Protein AF-A0A392U4N4-F1 (afdb_monomer_lite)

pLDDT: mean 94.28, std 6.68, range [59.5, 98.69]

Organism: NCBI:txid97028

Structure (mmCIF, N/CA/C/O backbone):
data_AF-A0A392U4N4-F1
#
_entry.id   AF-A0A392U4N4-F1
#
loop_
_atom_site.group_PDB
_atom_site.id
_atom_site.type_symbol
_atom_site.label_atom_id
_atom_site.label_alt_id
_atom_site.label_comp_id
_atom_site.label_asym_id
_atom_site.label_entity_id
_atom_site.label_seq_id
_atom_site.pdbx_PDB_ins_code
_atom_site.Cartn_x
_atom_site.Cartn_y
_atom_site.Cartn_z
_atom_site.occupancy
_atom_site.B_iso_or_equiv
_atom_site.auth_seq_id
_atom_site.auth_comp_id
_atom_site.auth_asym_id
_atom_site.auth_atom_id
_atom_site.pdbx_PDB_model_num
ATOM 1 N N . ALA A 1 1 ? 6.766 -6.722 -0.235 1.00 59.50 1 ALA A N 1
ATOM 2 C CA . ALA A 1 1 ? 7.399 -5.409 0.034 1.00 59.50 1 ALA A CA 1
ATOM 3 C C . ALA A 1 1 ? 8.673 -5.130 -0.787 1.00 59.50 1 ALA A C 1
ATOM 5 O O . ALA A 1 1 ? 8.934 -3.972 -1.076 1.00 59.50 1 ALA A O 1
ATOM 6 N N . ALA A 1 2 ? 9.468 -6.132 -1.198 1.00 66.06 2 ALA A N 1
ATOM 7 C CA . ALA A 1 2 ? 10.733 -5.886 -1.916 1.00 66.06 2 ALA A CA 1
ATOM 8 C C . ALA A 1 2 ? 10.576 -5.129 -3.256 1.00 66.06 2 ALA A C 1
ATOM 10 O O . ALA A 1 2 ? 11.429 -4.317 -3.604 1.00 66.06 2 ALA A O 1
ATOM 11 N N . LEU A 1 3 ? 9.465 -5.350 -3.973 1.00 80.75 3 LEU A N 1
ATOM 12 C CA . LEU A 1 3 ? 9.202 -4.717 -5.269 1.00 80.75 3 LEU A CA 1
ATOM 13 C C . LEU A 1 3 ? 9.032 -3.195 -5.151 1.00 80.75 3 LEU A C 1
ATOM 15 O O . LEU A 1 3 ? 9.759 -2.455 -5.808 1.00 80.75 3 LEU A O 1
ATOM 19 N N . ILE A 1 4 ? 8.133 -2.736 -4.267 1.00 88.31 4 ILE A N 1
ATOM 20 C CA . ILE A 1 4 ? 7.874 -1.303 -4.065 1.00 88.31 4 ILE A CA 1
ATOM 21 C C . ILE A 1 4 ? 9.110 -0.595 -3.504 1.00 88.31 4 ILE A C 1
ATOM 23 O O . ILE A 1 4 ? 9.460 0.482 -3.961 1.00 88.31 4 ILE A O 1
ATOM 27 N N . LYS A 1 5 ? 9.859 -1.250 -2.608 1.00 89.19 5 LYS A N 1
ATOM 28 C CA . LYS A 1 5 ? 11.078 -0.676 -2.026 1.00 89.19 5 LYS A CA 1
ATOM 29 C C . LYS A 1 5 ? 12.142 -0.354 -3.080 1.00 89.19 5 LYS A C 1
ATOM 31 O O . LYS A 1 5 ? 12.882 0.609 -2.927 1.00 89.19 5 LYS A O 1
ATOM 36 N N . SER A 1 6 ? 12.213 -1.137 -4.158 1.00 87.12 6 SER A N 1
ATOM 37 C CA . SER A 1 6 ? 13.171 -0.896 -5.242 1.00 87.12 6 SER A CA 1
ATOM 38 C C . SER A 1 6 ? 12.829 0.322 -6.112 1.00 87.12 6 SER A C 1
ATOM 40 O O . SER A 1 6 ? 13.714 0.847 -6.787 1.00 87.12 6 SER A O 1
ATOM 42 N N . THR A 1 7 ? 11.582 0.819 -6.099 1.00 91.44 7 THR A N 1
ATOM 43 C CA . THR A 1 7 ? 11.157 1.898 -7.010 1.00 91.44 7 THR A CA 1
ATOM 44 C C . THR A 1 7 ? 11.822 3.237 -6.699 1.00 91.44 7 THR A C 1
ATOM 46 O O . THR A 1 7 ? 12.018 4.033 -7.618 1.00 91.44 7 THR A O 1
ATOM 49 N N . SER A 1 8 ? 12.224 3.472 -5.447 1.00 91.00 8 SER A N 1
ATOM 50 C CA . SER A 1 8 ? 12.899 4.707 -5.028 1.00 91.00 8 SER A CA 1
ATOM 51 C C . SER A 1 8 ? 14.327 4.825 -5.569 1.00 91.00 8 SER A C 1
ATOM 53 O O . SER A 1 8 ? 14.786 5.927 -5.845 1.00 91.00 8 SER A O 1
ATOM 55 N N . SER A 1 9 ? 15.025 3.703 -5.778 1.00 90.06 9 SER A N 1
ATOM 56 C CA . SER A 1 9 ? 16.455 3.695 -6.139 1.00 90.06 9 SER A CA 1
ATOM 57 C C . SER A 1 9 ? 16.738 3.383 -7.613 1.00 90.06 9 SER A C 1
ATOM 59 O O . SER A 1 9 ? 17.859 3.582 -8.082 1.00 90.06 9 SER A O 1
ATOM 61 N N . ILE A 1 10 ? 15.757 2.876 -8.367 1.00 93.06 10 ILE A N 1
ATOM 62 C CA . ILE A 1 10 ? 15.939 2.550 -9.791 1.00 93.06 10 ILE A CA 1
ATOM 63 C C . ILE A 1 10 ? 15.613 3.743 -10.699 1.00 93.06 10 ILE A C 1
ATOM 65 O O . ILE A 1 10 ? 14.760 4.572 -10.401 1.00 93.06 10 ILE A O 1
ATOM 69 N N . ARG A 1 11 ? 16.262 3.816 -11.866 1.00 94.88 11 ARG A N 1
ATOM 70 C CA . ARG A 1 11 ? 16.034 4.890 -12.853 1.00 94.88 11 ARG A CA 1
ATOM 71 C C . ARG A 1 11 ? 14.602 4.870 -13.405 1.00 94.88 11 ARG A C 1
ATOM 73 O O . ARG A 1 11 ? 13.999 3.805 -13.523 1.00 94.88 11 ARG A O 1
ATOM 80 N N . ALA A 1 12 ? 14.110 6.016 -13.883 1.00 93.56 12 ALA A N 1
ATOM 81 C CA . ALA A 1 12 ? 12.760 6.163 -14.448 1.00 93.56 12 ALA A CA 1
ATOM 82 C C . ALA A 1 12 ? 12.401 5.094 -15.502 1.00 93.56 12 ALA A C 1
ATOM 84 O O . ALA A 1 12 ? 11.368 4.445 -15.391 1.00 93.56 12 ALA A O 1
ATOM 85 N N . ARG A 1 13 ? 13.294 4.805 -16.464 1.00 95.56 13 ARG A N 1
ATOM 86 C CA . ARG A 1 13 ? 13.070 3.746 -17.471 1.00 95.56 13 ARG A CA 1
ATOM 87 C C . ARG A 1 13 ? 12.892 2.356 -16.844 1.00 95.56 13 ARG A C 1
ATOM 89 O O . ARG A 1 13 ? 12.118 1.549 -17.350 1.00 95.56 13 ARG A O 1
ATOM 96 N N . ALA A 1 14 ? 13.621 2.059 -15.768 1.00 94.69 14 ALA A N 1
ATOM 97 C CA . ALA A 1 14 ? 13.483 0.798 -15.048 1.00 94.69 14 ALA A CA 1
ATOM 98 C C . ALA A 1 14 ? 12.163 0.747 -14.260 1.00 94.69 14 ALA A C 1
ATOM 100 O O . ALA A 1 14 ? 11.503 -0.288 -14.292 1.00 94.69 14 ALA A O 1
ATOM 101 N N . ARG A 1 15 ? 11.729 1.866 -13.653 1.00 94.81 15 ARG A N 1
ATOM 102 C CA . ARG A 1 15 ? 10.388 1.990 -13.054 1.00 94.81 15 ARG A CA 1
ATOM 103 C C . ARG A 1 15 ? 9.280 1.738 -14.075 1.00 94.81 15 ARG A C 1
ATOM 105 O O . ARG A 1 15 ? 8.410 0.926 -13.802 1.00 94.81 15 ARG A O 1
ATOM 112 N N . SER A 1 16 ? 9.336 2.344 -15.263 1.00 95.19 16 SER A N 1
ATOM 113 C CA . SER A 1 16 ? 8.330 2.111 -16.314 1.00 95.19 16 SER A CA 1
ATOM 114 C C . SER A 1 16 ? 8.309 0.654 -16.785 1.00 95.19 16 SER A C 1
ATOM 116 O O . SER A 1 16 ? 7.245 0.070 -16.949 1.00 95.19 16 SER A O 1
ATOM 118 N N . LYS A 1 17 ? 9.479 0.017 -16.943 1.00 95.44 17 LYS A N 1
ATOM 119 C CA . LYS A 1 17 ? 9.551 -1.421 -17.258 1.00 95.44 17 LYS A CA 1
ATOM 120 C C . LYS A 1 17 ? 8.952 -2.296 -16.158 1.00 95.44 17 LYS A C 1
ATOM 122 O O . LYS A 1 17 ? 8.414 -3.352 -16.466 1.00 95.44 17 LYS A O 1
ATOM 127 N N . LEU A 1 18 ? 9.101 -1.897 -14.897 1.00 93.69 18 LEU A N 1
ATOM 128 C CA . LEU A 1 18 ? 8.497 -2.586 -13.764 1.00 93.69 18 LEU A CA 1
ATOM 129 C C . LEU A 1 18 ? 6.975 -2.388 -13.739 1.00 93.69 18 LEU A C 1
ATOM 131 O O . LEU A 1 18 ? 6.252 -3.365 -13.585 1.00 93.69 18 LEU A O 1
ATOM 135 N N . ALA A 1 19 ? 6.508 -1.156 -13.941 1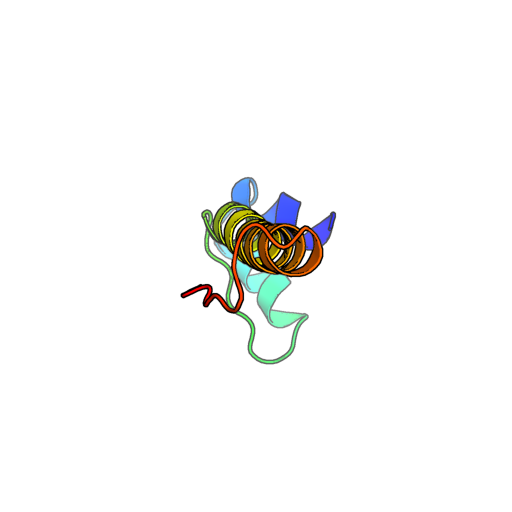.00 94.06 19 ALA A N 1
ATOM 136 C CA . ALA A 1 19 ? 5.097 -0.795 -14.043 1.00 94.06 19 ALA A CA 1
ATOM 137 C C . ALA A 1 19 ? 4.374 -1.593 -15.141 1.00 94.06 19 ALA A C 1
ATOM 139 O O . ALA A 1 19 ? 3.344 -2.189 -14.868 1.00 94.06 19 ALA A O 1
ATOM 140 N N . ASN A 1 20 ? 4.974 -1.730 -16.329 1.00 95.38 20 ASN A N 1
ATOM 141 C CA . ASN A 1 20 ? 4.404 -2.494 -17.451 1.00 95.38 20 ASN A CA 1
ATOM 142 C C . ASN A 1 20 ? 4.245 -4.005 -17.189 1.00 95.38 20 ASN A C 1
ATOM 144 O O . ASN A 1 20 ? 3.659 -4.704 -18.010 1.00 95.38 20 ASN A O 1
ATOM 148 N N . LYS A 1 21 ? 4.808 -4.538 -16.096 1.00 94.94 21 LYS A N 1
ATOM 149 C CA . LYS A 1 21 ? 4.583 -5.932 -15.668 1.00 94.94 21 LYS A CA 1
ATOM 150 C C . LYS A 1 21 ? 3.350 -6.080 -14.771 1.00 94.94 21 LYS A C 1
ATOM 152 O O . LYS A 1 21 ? 3.035 -7.195 -14.369 1.00 94.94 21 LYS A O 1
ATOM 157 N N . LEU A 1 22 ? 2.713 -4.970 -14.410 1.00 93.5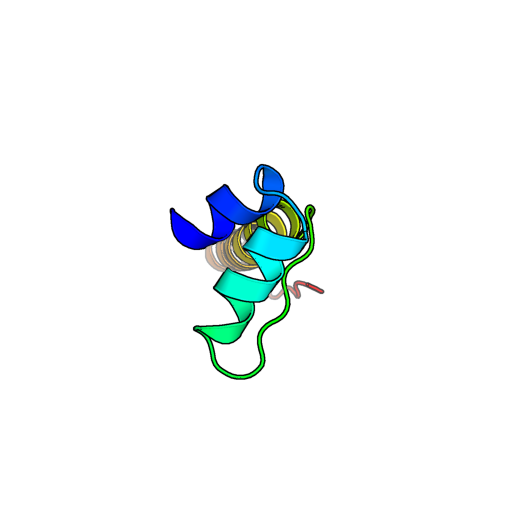0 22 LEU A N 1
ATOM 158 C CA . LEU A 1 22 ? 1.525 -4.885 -13.571 1.00 93.50 22 LEU A CA 1
ATOM 159 C C . LEU A 1 22 ? 0.384 -4.270 -14.390 1.00 93.50 22 LEU A C 1
ATOM 161 O O . LEU A 1 22 ? 0.622 -3.582 -15.380 1.00 93.50 22 LEU A O 1
ATOM 165 N N . ASN A 1 23 ? -0.852 -4.504 -13.962 1.00 95.94 23 ASN A N 1
ATOM 166 C CA . ASN A 1 23 ? -2.025 -3.950 -14.633 1.00 95.94 23 ASN A CA 1
ATOM 167 C C . ASN A 1 23 ? -2.282 -2.530 -14.127 1.00 95.94 23 ASN A C 1
ATOM 169 O O . ASN A 1 23 ? -2.573 -2.356 -12.946 1.00 95.94 23 ASN A O 1
ATOM 173 N N . ASP A 1 24 ? -2.161 -1.543 -15.016 1.00 94.81 24 ASP A N 1
ATOM 174 C CA . ASP A 1 24 ? -2.559 -0.146 -14.792 1.00 94.81 24 ASP A CA 1
ATOM 175 C C . ASP A 1 24 ? -1.932 0.532 -13.558 1.00 94.81 24 ASP A C 1
ATOM 177 O O . ASP A 1 24 ? -2.544 1.369 -12.896 1.00 94.81 24 ASP A O 1
ATOM 181 N N . VAL A 1 25 ? -0.673 0.201 -13.252 1.00 94.56 25 VAL A N 1
ATOM 182 C CA . VAL A 1 25 ? 0.090 0.815 -12.152 1.00 94.56 25 VAL A CA 1
ATOM 183 C C . VAL A 1 25 ? 1.163 1.754 -12.693 1.00 94.56 25 VAL A C 1
ATOM 185 O O . VAL A 1 25 ? 1.862 1.436 -13.651 1.00 94.56 25 VAL A O 1
ATOM 188 N N . TYR A 1 26 ? 1.365 2.886 -12.016 1.00 94.19 26 TYR A N 1
ATOM 189 C CA . TYR A 1 26 ? 2.479 3.808 -12.240 1.00 94.19 26 TYR A CA 1
ATOM 190 C C . TYR A 1 26 ? 3.376 3.908 -10.998 1.00 94.19 26 TYR A C 1
ATOM 192 O O . TYR A 1 26 ? 2.898 3.860 -9.867 1.00 94.19 26 TYR A O 1
ATOM 200 N N . PHE A 1 27 ? 4.682 4.104 -11.213 1.00 95.44 27 PHE A N 1
ATOM 201 C CA . PHE A 1 27 ? 5.651 4.344 -10.144 1.00 95.44 27 PHE A CA 1
ATOM 202 C C . PHE A 1 27 ? 6.458 5.620 -10.386 1.00 95.44 27 PHE A C 1
ATOM 204 O O . PHE A 1 27 ? 7.083 5.785 -11.436 1.00 95.44 27 PHE A O 1
ATOM 211 N N . ASN A 1 28 ? 6.546 6.454 -9.353 1.00 93.50 28 ASN A N 1
ATOM 212 C CA . ASN A 1 28 ? 7.539 7.512 -9.210 1.00 93.50 28 ASN A CA 1
ATOM 213 C C . ASN A 1 28 ? 8.558 7.143 -8.107 1.00 93.50 28 ASN A C 1
ATOM 215 O O . ASN A 1 28 ? 8.515 6.052 -7.533 1.00 93.50 28 ASN A O 1
ATOM 219 N N . GLU A 1 29 ? 9.526 8.020 -7.850 1.00 93.75 29 GLU A N 1
ATOM 220 C CA . GLU A 1 29 ? 10.563 7.794 -6.830 1.00 93.75 29 GLU A CA 1
ATOM 221 C C . GLU A 1 29 ? 10.035 7.814 -5.390 1.00 93.75 29 GLU A C 1
ATOM 223 O O . GLU A 1 29 ? 10.500 7.031 -4.563 1.00 93.75 29 GLU A O 1
ATOM 228 N N . ALA A 1 30 ? 9.009 8.619 -5.121 1.00 94.75 30 ALA A N 1
ATOM 229 C CA . ALA A 1 30 ? 8.337 8.703 -3.830 1.00 94.75 30 ALA A CA 1
ATOM 230 C C . ALA A 1 30 ? 7.295 7.590 -3.611 1.00 94.75 30 ALA A C 1
ATOM 232 O O . ALA A 1 30 ? 6.897 7.356 -2.475 1.00 94.75 30 ALA A O 1
ATOM 233 N N . SER A 1 31 ? 6.878 6.846 -4.648 1.00 94.69 31 SER A N 1
ATOM 234 C CA . SER A 1 31 ? 5.834 5.810 -4.542 1.00 94.69 31 SER A CA 1
ATOM 235 C C . SER A 1 31 ? 6.105 4.799 -3.429 1.00 94.69 31 SER A C 1
ATOM 237 O O . SER A 1 31 ? 5.167 4.359 -2.769 1.00 94.69 31 SER A O 1
ATOM 239 N N . SER A 1 32 ? 7.374 4.453 -3.185 1.00 94.81 32 SER A N 1
ATOM 240 C CA . SER A 1 32 ? 7.743 3.586 -2.064 1.00 94.81 32 SER A CA 1
ATOM 241 C C . SER A 1 32 ? 7.404 4.224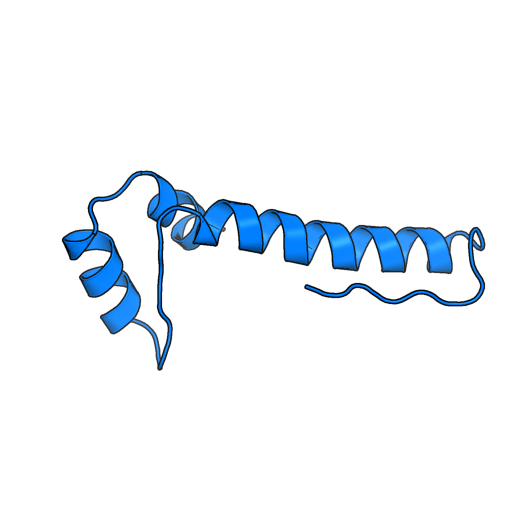 -0.721 1.00 94.81 32 SER A C 1
ATOM 243 O O . SER A 1 32 ? 6.755 3.589 0.103 1.00 94.81 32 SER A O 1
ATOM 245 N N . GLU A 1 33 ? 7.848 5.457 -0.495 1.00 95.62 33 GLU A N 1
ATOM 246 C CA . GLU A 1 33 ? 7.635 6.184 0.755 1.00 95.62 33 GLU A CA 1
ATOM 247 C C . GLU A 1 33 ? 6.148 6.454 0.995 1.00 95.62 33 GLU A C 1
ATOM 249 O O . GLU A 1 33 ? 5.630 6.095 2.051 1.00 95.62 33 GLU A O 1
ATOM 254 N N . CYS A 1 34 ? 5.433 6.965 -0.013 1.00 96.00 34 CYS A N 1
ATOM 255 C CA . CYS A 1 34 ? 3.994 7.208 0.072 1.00 96.00 34 CYS A CA 1
ATOM 256 C C . CYS A 1 34 ? 3.217 5.927 0.397 1.00 96.00 34 CYS A C 1
ATOM 258 O O . CYS A 1 34 ? 2.316 5.963 1.225 1.00 96.00 34 CYS A O 1
ATOM 260 N N . THR A 1 35 ? 3.587 4.781 -0.188 1.00 95.81 35 THR A N 1
ATOM 261 C CA . THR A 1 35 ? 2.926 3.498 0.114 1.00 95.81 35 THR A CA 1
ATOM 262 C C . THR A 1 35 ? 3.144 3.081 1.570 1.00 95.81 35 THR A C 1
ATOM 264 O O . THR A 1 35 ? 2.213 2.603 2.218 1.00 95.81 35 THR A O 1
ATOM 267 N N . TYR A 1 36 ? 4.359 3.259 2.102 1.00 95.69 36 TYR A N 1
ATOM 268 C CA . TYR A 1 36 ? 4.644 2.957 3.507 1.00 95.69 36 TYR A CA 1
ATOM 269 C C . TYR A 1 36 ? 3.887 3.886 4.457 1.00 95.69 36 TYR A C 1
ATOM 271 O O . TYR A 1 36 ? 3.331 3.400 5.441 1.00 95.69 36 TYR A O 1
ATOM 279 N N . LEU A 1 37 ? 3.825 5.185 4.152 1.00 97.31 37 LEU A N 1
ATOM 280 C CA . LEU A 1 37 ? 3.049 6.150 4.930 1.00 97.31 37 LEU A CA 1
ATOM 281 C C . LEU A 1 37 ? 1.556 5.828 4.879 1.00 97.31 37 LEU A C 1
ATOM 283 O O . LEU A 1 37 ? 0.947 5.704 5.930 1.00 97.31 37 LEU A O 1
ATOM 287 N N . ALA A 1 38 ? 0.987 5.590 3.695 1.00 97.69 38 ALA A N 1
ATOM 288 C CA . ALA A 1 38 ? -0.423 5.243 3.535 1.00 97.69 38 ALA A CA 1
ATOM 289 C C . ALA A 1 38 ? -0.803 3.999 4.358 1.00 97.69 38 ALA A C 1
ATOM 291 O O . ALA A 1 38 ? -1.720 4.037 5.181 1.00 97.69 38 ALA A O 1
ATOM 292 N N . ALA A 1 39 ? -0.045 2.908 4.207 1.00 96.81 39 ALA A N 1
ATOM 293 C CA . ALA A 1 39 ? -0.282 1.682 4.965 1.00 96.81 39 ALA A CA 1
ATOM 294 C C . ALA A 1 39 ? -0.094 1.891 6.478 1.00 96.81 39 ALA A C 1
ATOM 296 O O . ALA A 1 39 ? -0.919 1.438 7.271 1.00 96.81 39 ALA A O 1
ATOM 297 N N . GLY A 1 40 ? 0.965 2.600 6.884 1.00 98.00 40 GLY A N 1
ATOM 298 C CA . GLY A 1 40 ? 1.238 2.916 8.285 1.00 98.00 40 GLY A CA 1
ATOM 299 C C . GLY A 1 40 ? 0.147 3.777 8.920 1.00 98.00 40 GLY A C 1
ATOM 300 O O . GLY A 1 40 ? -0.303 3.475 10.021 1.00 98.00 40 GLY A O 1
ATOM 301 N N . SER A 1 41 ? -0.341 4.795 8.213 1.00 98.44 41 SER A N 1
ATOM 302 C CA . SER A 1 41 ? -1.434 5.664 8.655 1.00 98.44 41 SER A CA 1
ATOM 303 C C . SER A 1 41 ? -2.745 4.897 8.832 1.00 98.44 41 SER A C 1
ATOM 305 O O . SER A 1 41 ? -3.428 5.099 9.835 1.00 98.44 41 SER A O 1
ATOM 307 N N . ALA A 1 42 ? -3.084 3.983 7.915 1.00 98.44 42 ALA A N 1
ATOM 308 C CA . ALA A 1 42 ? -4.268 3.131 8.052 1.00 98.44 42 ALA A CA 1
ATOM 309 C C . ALA A 1 42 ? -4.175 2.198 9.275 1.00 98.44 42 ALA A C 1
ATOM 311 O O . ALA A 1 42 ? -5.149 2.038 10.020 1.00 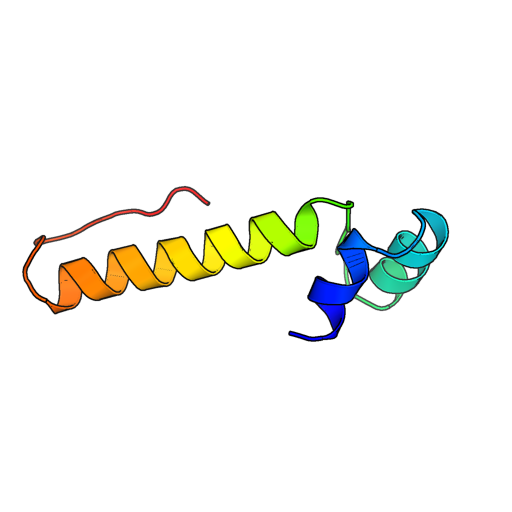98.44 42 ALA A O 1
ATOM 312 N N . ILE A 1 43 ? -2.994 1.615 9.511 1.00 98.50 43 ILE A N 1
ATOM 313 C CA . ILE A 1 43 ? -2.722 0.786 10.693 1.00 98.50 43 ILE A CA 1
ATOM 314 C C . ILE A 1 43 ? -2.839 1.621 11.969 1.00 98.50 43 ILE A C 1
ATOM 316 O O . ILE A 1 43 ? -3.503 1.195 12.909 1.00 98.50 43 ILE A O 1
ATOM 320 N N . GLU A 1 44 ? -2.234 2.807 12.006 1.00 98.50 44 GLU A N 1
ATOM 321 C CA . GLU A 1 44 ? -2.224 3.660 13.195 1.00 98.50 44 GLU A CA 1
ATOM 322 C C . GLU A 1 44 ? -3.633 4.123 13.572 1.00 98.50 44 GLU A C 1
ATOM 324 O O . GLU A 1 44 ? -4.031 4.011 14.731 1.00 98.50 44 GLU A O 1
ATOM 329 N N . VAL A 1 45 ? -4.429 4.569 12.597 1.00 98.31 45 VAL A N 1
ATOM 330 C CA . VAL A 1 45 ? -5.833 4.936 12.825 1.00 98.31 45 VAL A CA 1
ATOM 331 C C . VAL A 1 45 ? -6.623 3.753 13.392 1.00 98.31 45 VAL A C 1
ATOM 333 O O . VAL A 1 45 ? -7.332 3.904 14.388 1.00 98.31 45 VAL A O 1
ATOM 336 N N . THR A 1 46 ? -6.443 2.562 12.818 1.00 98.44 46 THR A N 1
ATOM 337 C CA . THR A 1 46 ? -7.107 1.337 13.288 1.00 98.44 46 THR A CA 1
ATOM 338 C C . THR A 1 46 ? -6.677 0.973 14.711 1.00 98.44 46 THR A C 1
ATOM 340 O O . THR A 1 46 ? -7.522 0.668 15.552 1.00 98.44 46 THR A O 1
ATOM 343 N N . ARG A 1 47 ? -5.374 1.052 15.011 1.00 98.69 47 ARG A N 1
ATOM 344 C CA . ARG A 1 47 ? -4.796 0.758 16.330 1.00 98.69 47 ARG A CA 1
ATOM 345 C C . ARG A 1 47 ? -5.393 1.653 17.412 1.00 98.69 47 ARG A C 1
ATOM 347 O O . ARG A 1 47 ? -5.789 1.160 18.462 1.00 98.69 47 ARG A O 1
ATOM 354 N N . ARG A 1 48 ? -5.483 2.958 17.152 1.00 98.62 48 ARG A N 1
ATOM 355 C CA . ARG A 1 48 ? -5.996 3.937 18.123 1.00 98.62 48 ARG A CA 1
ATOM 356 C C . ARG A 1 48 ? -7.487 3.749 18.401 1.00 98.62 48 ARG A C 1
ATOM 358 O O . ARG A 1 48 ? -7.899 3.848 19.553 1.00 98.62 48 ARG A O 1
ATOM 365 N N . VAL A 1 49 ? -8.283 3.408 17.383 1.00 98.56 49 VAL A N 1
ATOM 366 C CA . VAL A 1 49 ? -9.699 3.046 17.579 1.00 98.56 49 VAL A CA 1
ATOM 367 C C . VAL A 1 49 ? -9.827 1.748 18.382 1.00 98.56 49 VAL A C 1
ATOM 369 O O . VAL A 1 49 ? -10.573 1.703 19.354 1.00 98.56 49 VAL A O 1
ATOM 372 N N . ALA A 1 50 ? -9.059 0.708 18.041 1.00 98.44 50 ALA A N 1
ATOM 373 C CA . ALA A 1 50 ? -9.089 -0.574 18.752 1.00 98.44 50 ALA A CA 1
ATOM 374 C C . ALA A 1 50 ? -8.666 -0.462 20.229 1.00 98.44 50 ALA A C 1
ATOM 376 O O . ALA A 1 50 ? -9.182 -1.186 21.077 1.00 98.44 50 ALA A O 1
ATOM 377 N N . ASN A 1 51 ? -7.765 0.469 20.543 1.00 98.56 51 ASN A N 1
ATOM 378 C CA . ASN A 1 51 ? -7.343 0.777 21.910 1.00 98.56 51 ASN A CA 1
ATOM 379 C C . ASN A 1 51 ? -8.363 1.609 22.706 1.00 98.56 51 ASN A C 1
ATOM 381 O O . ASN A 1 51 ? -8.135 1.877 23.884 1.00 98.56 51 ASN A O 1
ATOM 385 N N . GLY A 1 52 ? -9.450 2.069 22.079 1.00 98.19 52 GLY A N 1
ATOM 386 C CA . GLY A 1 52 ? -10.408 2.980 22.703 1.00 98.19 52 GLY A CA 1
ATOM 387 C C . GLY A 1 52 ? -9.887 4.410 22.881 1.00 98.19 52 GLY A C 1
ATOM 388 O O . GLY A 1 52 ? -10.517 5.192 23.587 1.00 98.19 52 GLY A O 1
ATOM 389 N N . GLU A 1 53 ? -8.767 4.783 22.241 1.00 98.50 53 GLU A N 1
ATOM 390 C CA . GLU A 1 53 ? -8.290 6.177 22.231 1.00 98.50 53 GLU A CA 1
ATOM 391 C C . GLU A 1 53 ? -9.277 7.084 21.476 1.00 98.50 53 GLU A C 1
ATOM 393 O O . GLU A 1 53 ? -9.423 8.260 21.807 1.00 98.50 53 GLU A O 1
ATOM 398 N N . PHE A 1 54 ? -9.974 6.525 20.479 1.00 97.81 54 PHE A N 1
ATOM 399 C CA . PHE A 1 54 ? -11.042 7.179 19.728 1.00 97.81 54 PHE A CA 1
ATOM 400 C C . PHE A 1 54 ? -12.210 6.225 19.473 1.00 97.81 54 PHE A C 1
ATOM 402 O O . PHE A 1 54 ? -12.006 5.037 19.247 1.00 97.81 54 PHE A O 1
ATOM 409 N N . ASN A 1 55 ? -13.426 6.770 19.385 1.00 97.81 55 ASN A N 1
ATOM 410 C CA . ASN A 1 55 ? -14.605 6.001 18.964 1.00 97.81 55 ASN A CA 1
ATOM 411 C C . ASN A 1 55 ? -14.616 5.706 17.451 1.00 97.81 55 ASN A C 1
ATOM 413 O O . ASN A 1 55 ? -15.204 4.724 17.011 1.00 97.81 55 ASN A O 1
ATOM 417 N N . SER A 1 56 ? -13.987 6.566 16.645 1.00 97.75 56 SER A N 1
ATOM 418 C CA . SER A 1 56 ? -13.885 6.442 15.185 1.00 97.75 56 SER A CA 1
ATOM 419 C C . SER A 1 56 ? -12.771 7.345 14.656 1.00 97.75 56 SER A C 1
ATOM 421 O O . SER A 1 56 ? -12.485 8.371 15.275 1.00 97.75 56 SER A O 1
ATOM 423 N N . ALA A 1 57 ? -12.190 7.026 13.499 1.00 97.94 57 ALA A N 1
ATOM 424 C CA . ALA A 1 57 ? -11.194 7.871 12.841 1.00 97.94 57 ALA A CA 1
ATOM 425 C C . ALA A 1 57 ? -11.107 7.588 11.328 1.00 97.94 57 ALA A C 1
ATOM 427 O O . ALA A 1 57 ? -11.583 6.559 10.852 1.00 97.94 57 ALA A O 1
ATOM 428 N N . VAL A 1 58 ? -10.505 8.518 10.578 1.00 97.75 58 VAL A N 1
ATOM 429 C CA . VAL A 1 58 ? -10.318 8.447 9.119 1.00 97.75 58 VAL A CA 1
ATOM 430 C C . VAL A 1 58 ? -8.853 8.703 8.760 1.00 97.75 58 VAL A C 1
ATOM 432 O O . VAL A 1 58 ? -8.213 9.569 9.354 1.00 97.75 58 VAL A O 1
ATOM 435 N N . ALA A 1 59 ? -8.328 7.961 7.782 1.00 97.62 59 ALA A N 1
ATOM 436 C CA . ALA A 1 59 ? -7.041 8.231 7.144 1.00 97.62 59 ALA A CA 1
ATOM 437 C C . ALA A 1 59 ? -7.295 8.718 5.710 1.00 97.62 59 ALA A C 1
ATOM 439 O O . ALA A 1 59 ? -7.957 8.026 4.940 1.00 97.62 59 ALA A O 1
ATOM 440 N N . ILE A 1 60 ? -6.790 9.906 5.365 1.00 97.75 60 ILE A N 1
ATOM 441 C CA . ILE A 1 60 ? -6.835 10.451 4.000 1.00 97.75 60 ILE A CA 1
ATOM 442 C C . ILE A 1 60 ? -5.467 10.181 3.376 1.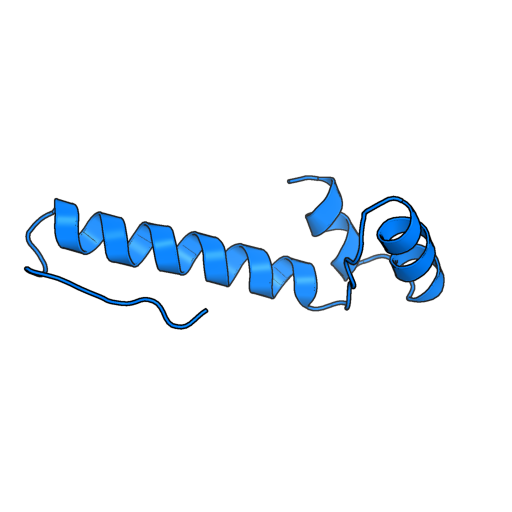00 97.75 60 ILE A C 1
ATOM 444 O O . ILE A 1 60 ? -4.491 10.838 3.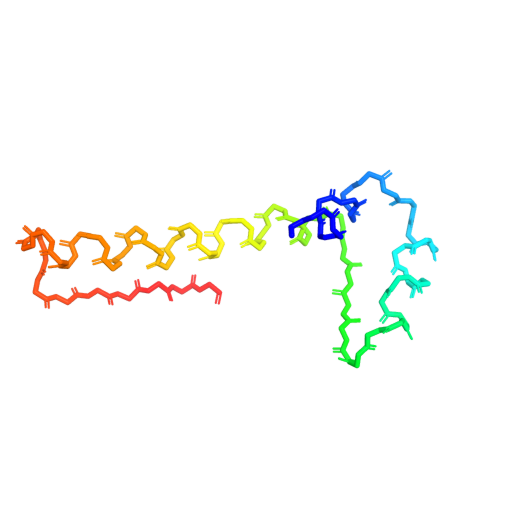739 1.00 97.75 60 ILE A O 1
ATOM 448 N N . ILE A 1 61 ? -5.402 9.163 2.520 1.00 94.69 61 ILE A N 1
ATOM 449 C CA . ILE A 1 61 ? -4.173 8.555 1.993 1.00 94.69 61 ILE A CA 1
ATOM 450 C C . ILE A 1 61 ? -4.350 8.102 0.548 1.00 94.69 61 ILE A C 1
ATOM 452 O O . ILE A 1 61 ? -5.508 7.827 0.160 1.00 94.69 61 ILE A O 1
#

Sequence (61 aa):
AALIKSTSSIRARARSKLANKLNDVYFNEASSECTYLAAGSAIEVTRRVANGEFNSAVAII

Foldseek 3Di:
DVLLVCLLPDDLVVQVVSQVVDPPDHGDNCSSVVVCVQVVQVVVQVVCCVVVVDVHDDDDD

InterPro domains:
  IPR037138 Histone deacetylase domain superfamily [G3DSA:3.40.800.20] (1-61)

Radius of gyration: 15.29 Å; chains: 1; bounding box: 31×16×40 Å

Secondary structure (DSSP, 8-state):
-HHHHHTTTS-HHHHHHHHTTSSS----SSHHHHHHHHHHHHHHHHHHHHTTS-S------